Protein AF-V7D420-F1 (afdb_monomer_lite)

Radius of gyration: 11.66 Å; chains: 1; bounding box: 31×23×30 Å

Foldseek 3Di:
DFDWDDPVLLVVQVVQFDDDPAPQWTWGCDPVQKIFTAGPVCSRGPLSVCVVVVNRVSGPDIGNDSVVSNVVSVVPRVD

Secondary structure (DSSP, 8-state):
-PPPPPHHHHHHHHHHEE--S-TTEEEEE-TTS-EEEEEGGGGGSHHHHHHHTT-GGGSSEEES-HHHHHHHHHHHHT-

Structure (mmCIF, N/CA/C/O backbone):
data_AF-V7D420-F1
#
_entry.id   AF-V7D420-F1
#
loop_
_atom_site.group_PDB
_atom_site.id
_atom_site.type_symbol
_atom_site.label_atom_id
_atom_site.label_alt_id
_atom_site.label_comp_id
_atom_site.label_asym_id
_atom_site.label_entity_id
_atom_site.label_seq_id
_atom_site.pdbx_PDB_ins_code
_atom_site.Cartn_x
_atom_site.Cartn_y
_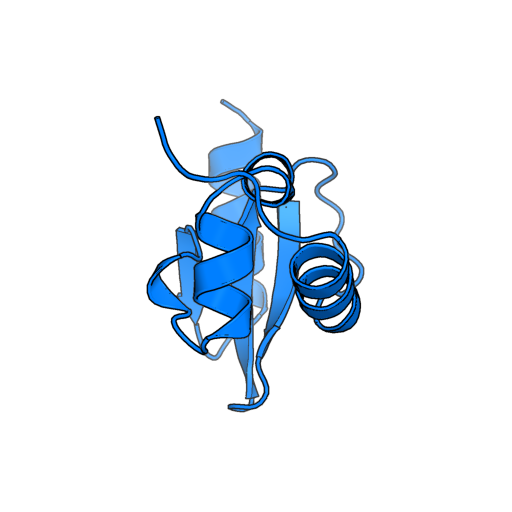atom_site.Cartn_z
_atom_site.occupancy
_atom_site.B_iso_or_equiv
_atom_site.auth_seq_id
_atom_site.auth_comp_id
_atom_site.auth_asym_id
_atom_site.auth_atom_id
_atom_site.pdbx_PDB_model_num
ATOM 1 N N . MET A 1 1 ? 21.594 0.197 -5.653 1.00 42.31 1 MET A N 1
ATOM 2 C CA . MET A 1 1 ? 20.715 1.150 -6.361 1.00 42.31 1 MET A CA 1
ATOM 3 C C . MET A 1 1 ? 19.618 0.330 -7.010 1.00 42.31 1 MET A C 1
ATOM 5 O O . MET A 1 1 ? 19.943 -0.478 -7.869 1.00 42.31 1 MET A O 1
ATOM 9 N N . GLY A 1 2 ? 18.381 0.426 -6.516 1.00 50.78 2 GLY A N 1
ATOM 10 C CA . GLY A 1 2 ? 17.236 -0.258 -7.125 1.00 50.78 2 GLY A CA 1
ATOM 11 C C . GLY A 1 2 ? 16.937 0.363 -8.486 1.00 50.78 2 GLY A C 1
ATOM 12 O O . GLY A 1 2 ? 17.066 1.577 -8.633 1.00 50.78 2 GLY A O 1
ATOM 13 N N . MET A 1 3 ? 16.628 -0.461 -9.486 1.00 58.19 3 MET A N 1
ATOM 14 C CA . MET A 1 3 ? 16.250 0.043 -10.804 1.00 58.19 3 MET A CA 1
ATOM 15 C C . MET A 1 3 ? 14.985 0.904 -10.673 1.00 58.19 3 MET A C 1
ATOM 17 O O . MET A 1 3 ? 14.084 0.515 -9.924 1.00 58.19 3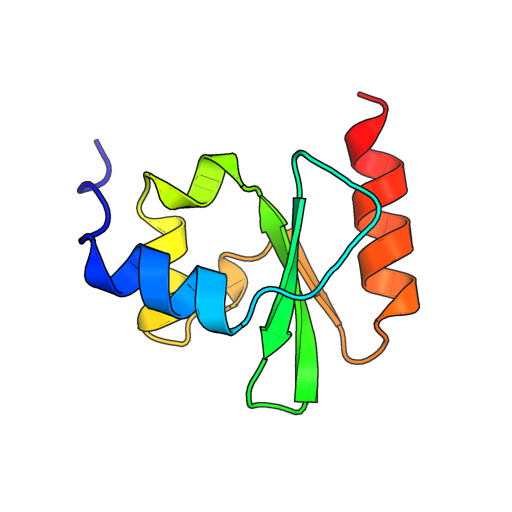 MET A O 1
ATOM 21 N N . PRO A 1 4 ? 14.919 2.064 -11.349 1.00 61.44 4 PRO A N 1
ATOM 22 C CA . PRO A 1 4 ? 13.709 2.871 -11.364 1.00 61.44 4 PRO A CA 1
ATOM 23 C C . PRO A 1 4 ? 12.569 2.042 -11.957 1.00 61.44 4 PRO A C 1
ATOM 25 O O . PRO A 1 4 ? 12.751 1.344 -12.956 1.00 61.44 4 PRO A O 1
ATOM 28 N N . SER A 1 5 ? 11.406 2.098 -11.321 1.00 63.38 5 SER A N 1
ATOM 29 C CA . SER A 1 5 ? 10.185 1.472 -11.817 1.00 63.38 5 SER A CA 1
ATOM 30 C C . SER A 1 5 ? 9.806 2.082 -13.161 1.00 63.38 5 SER A C 1
ATOM 32 O O . SER A 1 5 ? 9.846 3.299 -13.354 1.00 63.38 5 SER A O 1
ATOM 34 N N . GLU A 1 6 ? 9.421 1.237 -14.113 1.00 77.44 6 GLU A N 1
ATOM 35 C CA . GLU A 1 6 ? 8.978 1.719 -15.411 1.00 77.44 6 GLU A CA 1
ATOM 36 C C . GLU A 1 6 ? 7.634 2.463 -15.283 1.00 77.44 6 GLU A C 1
ATOM 38 O O . GLU A 1 6 ? 6.809 2.132 -14.423 1.00 77.44 6 GLU A O 1
ATOM 43 N N . PRO A 1 7 ? 7.346 3.448 -16.157 1.00 77.25 7 PRO A N 1
ATOM 44 C CA . PRO A 1 7 ? 6.136 4.272 -16.059 1.00 77.25 7 PRO A CA 1
ATOM 45 C C . PRO A 1 7 ? 4.826 3.469 -16.068 1.00 77.25 7 PRO A C 1
ATOM 47 O O . PRO A 1 7 ? 3.795 3.929 -15.574 1.00 77.25 7 PRO A O 1
ATOM 50 N N . HIS A 1 8 ? 4.845 2.269 -16.652 1.00 81.88 8 HIS A N 1
ATOM 51 C CA . HIS A 1 8 ? 3.695 1.375 -16.690 1.00 81.88 8 HIS A CA 1
ATOM 52 C C . HIS A 1 8 ? 3.467 0.631 -15.361 1.00 81.88 8 HIS A C 1
ATOM 54 O O . HIS A 1 8 ? 2.308 0.392 -15.024 1.00 81.88 8 HIS A O 1
ATOM 60 N N . HIS A 1 9 ? 4.511 0.364 -14.562 1.00 86.50 9 HIS A N 1
ATOM 61 C CA . HIS A 1 9 ? 4.367 -0.196 -13.209 1.00 86.50 9 HIS A CA 1
ATOM 62 C C . HIS A 1 9 ? 3.640 0.791 -12.298 1.00 86.50 9 HIS A C 1
ATOM 64 O O . HIS A 1 9 ? 2.660 0.440 -11.645 1.00 86.50 9 HIS A O 1
ATOM 70 N N . VAL A 1 10 ? 4.045 2.063 -12.340 1.00 86.25 10 VAL A N 1
ATOM 71 C CA . VAL A 1 10 ? 3.403 3.138 -11.568 1.00 86.25 10 VAL A CA 1
ATOM 72 C C . VAL A 1 10 ? 1.921 3.249 -11.921 1.00 86.25 10 VAL A C 1
ATOM 74 O O . VAL A 1 10 ? 1.072 3.291 -11.034 1.00 86.25 10 VAL A O 1
ATOM 77 N N . ARG A 1 11 ? 1.579 3.237 -13.216 1.00 87.94 11 ARG A N 1
ATOM 78 C CA . ARG A 1 11 ? 0.175 3.277 -13.658 1.00 87.94 11 ARG A CA 1
ATOM 79 C C . ARG A 1 11 ? -0.635 2.082 -13.171 1.00 87.94 11 ARG A C 1
ATOM 81 O O . ARG A 1 11 ? -1.798 2.262 -12.826 1.00 87.94 11 ARG A O 1
ATOM 88 N N . TYR A 1 12 ? -0.041 0.892 -13.143 1.00 89.00 12 TYR A N 1
ATOM 89 C CA . TYR A 1 12 ? -0.709 -0.292 -12.617 1.00 89.00 12 TYR A CA 1
ATOM 90 C C . TYR A 1 12 ? -1.014 -0.141 -11.123 1.00 89.00 12 TYR A C 1
ATOM 92 O O . TYR A 1 12 ? -2.172 -0.267 -10.733 1.00 89.00 12 TYR A O 1
ATOM 100 N N . VAL A 1 13 ? -0.029 0.244 -10.307 1.00 88.75 13 VAL A N 1
ATOM 101 C CA . VAL A 1 13 ? -0.239 0.493 -8.869 1.00 88.75 13 VAL A CA 1
ATOM 102 C C . VAL A 1 13 ? -1.311 1.564 -8.643 1.00 88.75 13 VAL A C 1
ATOM 104 O O . VAL A 1 13 ? -2.234 1.363 -7.857 1.00 88.75 13 VAL A O 1
ATOM 107 N N . LEU A 1 14 ? -1.261 2.671 -9.390 1.00 90.00 14 LEU A N 1
ATOM 108 C CA . LEU A 1 14 ? -2.276 3.728 -9.327 1.00 90.00 14 LEU A CA 1
ATOM 109 C C . LEU A 1 14 ? -3.671 3.256 -9.767 1.00 90.00 14 LEU A C 1
ATOM 111 O O . LEU A 1 14 ? -4.665 3.793 -9.289 1.00 90.00 14 LEU A O 1
ATOM 115 N N . SER A 1 15 ? -3.770 2.259 -10.650 1.00 92.31 15 SER A N 1
ATOM 116 C CA . SER A 1 15 ? -5.061 1.679 -11.049 1.00 92.31 15 SER A CA 1
ATOM 117 C C . SER A 1 15 ? -5.709 0.848 -9.937 1.00 92.31 15 SER A C 1
ATOM 119 O O . SER A 1 15 ? -6.936 0.827 -9.829 1.00 92.31 15 SER A O 1
ATOM 121 N N . LEU A 1 16 ? -4.890 0.219 -9.086 1.00 90.75 16 LEU A N 1
ATOM 122 C CA . LEU A 1 16 ? -5.332 -0.483 -7.879 1.00 90.75 16 LEU A CA 1
ATOM 123 C C . LEU A 1 16 ? -5.627 0.491 -6.730 1.00 90.75 16 LEU A C 1
ATOM 125 O O . LEU A 1 16 ? -6.362 0.154 -5.804 1.00 90.75 16 LEU A O 1
ATOM 129 N N . ALA A 1 17 ? -5.057 1.698 -6.775 1.00 92.12 17 ALA A N 1
ATOM 130 C CA . ALA A 1 17 ? -5.219 2.687 -5.726 1.00 92.12 17 ALA A CA 1
ATOM 131 C C . ALA A 1 17 ? -6.671 3.181 -5.618 1.00 92.12 17 ALA A C 1
ATOM 133 O O . ALA A 1 17 ? -7.330 3.569 -6.587 1.00 92.12 17 ALA A O 1
ATOM 134 N N . ARG A 1 18 ? -7.165 3.203 -4.384 1.00 93.50 18 ARG A N 1
ATOM 135 C CA . ARG A 1 18 ? -8.472 3.707 -3.980 1.00 93.50 18 ARG A CA 1
ATOM 136 C C . ARG A 1 18 ? -8.315 4.943 -3.119 1.00 93.50 18 ARG A C 1
ATOM 138 O O . ARG A 1 18 ? -7.290 5.167 -2.481 1.00 93.50 18 ARG A O 1
ATOM 145 N N . GLN A 1 19 ? -9.374 5.748 -3.106 1.00 87.56 19 GLN A N 1
ATOM 146 C CA . GLN A 1 19 ? -9.419 6.953 -2.290 1.00 87.56 19 GLN A CA 1
ATOM 147 C C . GLN A 1 19 ? -9.224 6.592 -0.814 1.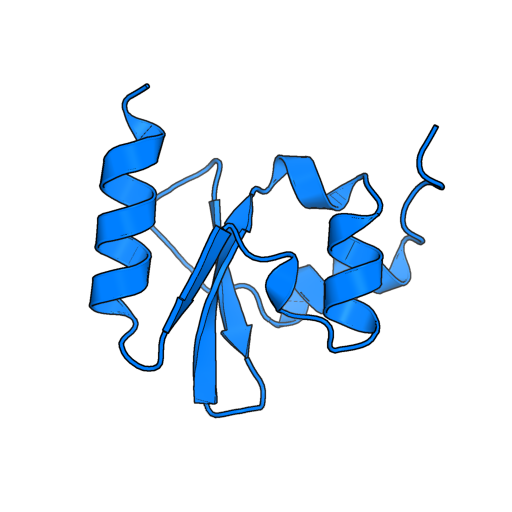00 87.56 19 GLN A C 1
ATOM 149 O O . GLN A 1 19 ? -9.925 5.735 -0.263 1.00 87.56 19 GLN A O 1
ATOM 154 N N . CYS A 1 20 ? -8.279 7.276 -0.180 1.00 87.69 20 CYS A N 1
ATOM 155 C CA . CYS A 1 20 ? -8.013 7.184 1.244 1.00 87.69 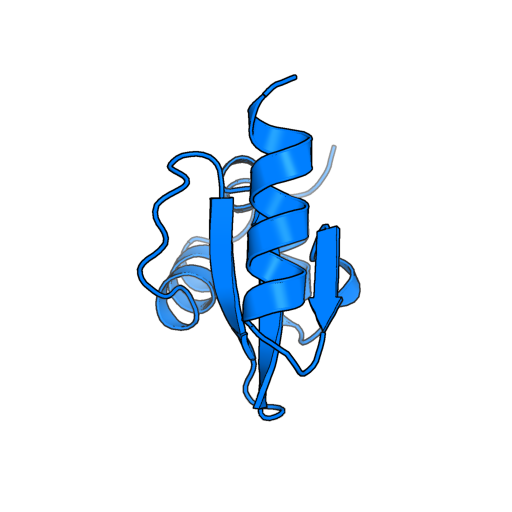20 CYS A CA 1
ATOM 156 C C . CYS A 1 20 ? -7.710 8.590 1.798 1.00 87.69 20 CYS A C 1
ATOM 158 O O . CYS A 1 20 ? -7.368 9.487 1.025 1.00 87.69 20 CYS A O 1
ATOM 160 N N . PRO A 1 21 ? -7.879 8.817 3.110 1.00 86.38 21 PRO A N 1
ATOM 161 C CA . PRO A 1 21 ? -7.679 10.129 3.734 1.00 86.38 21 PRO A CA 1
ATOM 162 C C . PRO A 1 21 ? -6.197 10.491 3.957 1.00 86.38 21 PRO A C 1
ATOM 164 O O . PRO A 1 21 ? -5.896 11.535 4.530 1.00 86.38 21 PRO A O 1
ATOM 167 N N . PHE A 1 22 ? -5.278 9.627 3.531 1.00 88.62 22 PHE A N 1
ATOM 168 C CA . PHE A 1 22 ? -3.866 9.646 3.881 1.00 88.62 22 PHE A CA 1
ATOM 169 C C . PHE A 1 22 ? -3.036 10.015 2.642 1.00 88.62 22 PHE A C 1
ATOM 171 O O . PHE A 1 22 ? -2.952 9.200 1.729 1.00 88.62 22 PHE A O 1
ATOM 178 N N . PRO A 1 23 ? -2.461 11.229 2.549 1.00 85.25 23 PRO A N 1
ATOM 179 C CA . PRO A 1 23 ? -1.797 11.693 1.335 1.00 85.25 23 PRO A CA 1
ATOM 180 C C . PRO A 1 23 ? -0.516 10.914 1.020 1.00 85.25 23 PRO A C 1
ATOM 182 O O . PRO A 1 23 ? -0.273 10.646 -0.145 1.00 85.25 23 PRO A O 1
ATOM 185 N N . ASP A 1 24 ? 0.257 10.495 2.027 1.00 89.38 24 ASP A N 1
ATOM 186 C CA . ASP A 1 24 ? 1.509 9.742 1.831 1.00 89.38 24 ASP A CA 1
ATOM 187 C C . ASP A 1 24 ? 1.291 8.249 1.523 1.00 89.38 24 ASP A C 1
ATOM 189 O O . ASP A 1 24 ? 2.235 7.499 1.245 1.00 89.38 24 ASP A O 1
ATOM 193 N N . TRP A 1 25 ? 0.034 7.806 1.562 1.00 92.44 25 TRP A N 1
ATOM 194 C CA . TRP A 1 25 ? -0.352 6.414 1.425 1.00 92.44 25 TRP A CA 1
ATOM 195 C C . TRP A 1 25 ? -1.268 6.198 0.226 1.00 92.44 25 TRP A C 1
ATOM 197 O O . TRP A 1 25 ? -2.113 7.013 -0.132 1.00 92.44 25 TRP A O 1
ATOM 207 N N . LEU A 1 26 ? -1.127 5.026 -0.376 1.00 92.31 26 LEU 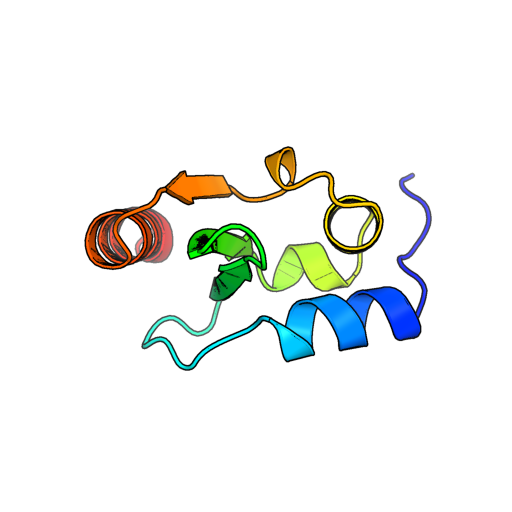A N 1
ATOM 208 C CA . LEU A 1 26 ? -2.009 4.516 -1.407 1.00 92.31 26 LEU A CA 1
ATOM 209 C C . LEU A 1 26 ? -2.667 3.250 -0.878 1.00 92.31 26 LEU A C 1
ATOM 211 O O . LEU A 1 26 ? -2.004 2.261 -0.561 1.00 92.31 26 LEU A O 1
ATOM 215 N N . LEU A 1 27 ? -3.991 3.297 -0.768 1.00 94.38 27 LEU A N 1
ATOM 216 C CA . LEU A 1 27 ? -4.793 2.132 -0.429 1.00 94.38 27 LEU A CA 1
ATOM 217 C C . LEU A 1 27 ? -5.014 1.319 -1.698 1.00 94.38 27 LEU A C 1
ATOM 219 O O . LEU A 1 27 ? -5.793 1.731 -2.549 1.00 94.38 27 LEU A O 1
ATOM 223 N N . LEU A 1 28 ? -4.339 0.185 -1.835 1.00 93.81 28 LEU A N 1
ATOM 224 C CA . LEU A 1 28 ? -4.468 -0.680 -3.001 1.00 93.81 28 LEU A CA 1
ATOM 225 C C . LEU A 1 28 ? -5.578 -1.706 -2.774 1.00 93.81 28 LEU A C 1
ATOM 227 O O . LEU A 1 28 ? -5.597 -2.380 -1.747 1.00 93.81 28 LEU A O 1
ATOM 231 N N . GLU A 1 29 ? -6.483 -1.840 -3.734 1.00 94.44 29 GLU A N 1
ATOM 232 C CA . GLU A 1 29 ? -7.418 -2.962 -3.815 1.00 94.44 29 GLU A CA 1
ATOM 233 C C . GLU A 1 29 ? -6.779 -4.052 -4.678 1.00 94.44 29 GLU A C 1
ATOM 235 O O . GLU A 1 29 ? -6.589 -3.873 -5.881 1.00 94.44 29 GLU A O 1
ATOM 240 N N . LEU A 1 30 ? -6.389 -5.162 -4.056 1.00 91.50 30 LEU A N 1
ATOM 241 C CA . LEU A 1 30 ? -5.701 -6.253 -4.733 1.00 91.50 30 LEU A CA 1
ATOM 242 C C . LEU A 1 30 ? -6.699 -7.128 -5.506 1.00 91.50 30 LEU A C 1
ATOM 244 O O . LEU A 1 30 ? -7.831 -7.323 -5.059 1.00 91.50 30 LEU A O 1
ATOM 248 N N . PRO A 1 31 ? -6.285 -7.741 -6.632 1.00 87.81 31 PRO A N 1
ATOM 249 C CA . PRO A 1 31 ? -7.152 -8.633 -7.404 1.00 87.81 31 PRO A CA 1
ATOM 250 C C . PRO A 1 31 ? -7.571 -9.896 -6.631 1.00 87.81 31 PRO A C 1
ATOM 252 O O . PRO A 1 31 ? -8.550 -10.536 -7.006 1.00 87.81 31 PRO A O 1
ATOM 255 N N . SER A 1 32 ? -6.868 -10.248 -5.547 1.00 86.50 32 SER A N 1
ATOM 256 C CA . SER A 1 32 ? -7.259 -11.315 -4.616 1.00 86.50 32 SER A CA 1
ATOM 257 C C . SER A 1 32 ? -8.466 -10.957 -3.734 1.00 86.50 32 SER A C 1
ATOM 259 O O . SER A 1 32 ? -8.996 -11.834 -3.055 1.00 86.50 32 SER A O 1
ATOM 261 N N . GLY A 1 33 ? -8.925 -9.698 -3.749 1.00 88.50 33 GLY A N 1
ATOM 262 C CA . GLY A 1 33 ? -9.981 -9.184 -2.869 1.00 88.50 33 GLY A CA 1
ATOM 263 C C . GLY A 1 33 ? -9.465 -8.650 -1.528 1.00 88.50 33 GLY A C 1
ATOM 264 O O . GLY A 1 33 ? -10.257 -8.289 -0.660 1.00 88.50 33 GLY A O 1
ATOM 265 N N . GLU A 1 34 ? -8.145 -8.603 -1.353 1.00 94.06 34 GLU A N 1
ATOM 266 C CA . GLU A 1 34 ? -7.474 -8.045 -0.180 1.00 94.06 34 GLU A CA 1
ATOM 267 C C . GLU A 1 34 ? -7.109 -6.571 -0.386 1.00 94.06 34 GLU A C 1
ATOM 269 O O . GLU A 1 34 ? -7.167 -6.031 -1.491 1.00 94.06 34 GLU A O 1
ATOM 274 N N . TRP A 1 35 ? -6.693 -5.915 0.692 1.00 94.62 35 TRP A N 1
ATOM 275 C CA . TRP A 1 35 ? -6.283 -4.517 0.704 1.00 94.62 35 TRP A CA 1
ATOM 276 C C . TRP A 1 35 ? -4.804 -4.401 1.059 1.00 94.62 35 TRP A C 1
ATOM 278 O O . TRP A 1 35 ? -4.335 -5.037 2.001 1.00 94.62 35 TRP A O 1
ATOM 288 N N . GLY A 1 36 ? -4.076 -3.568 0.320 1.00 94.19 36 GLY A N 1
ATOM 289 C CA . GLY A 1 36 ? -2.659 -3.289 0.535 1.00 94.19 36 GLY A CA 1
ATOM 290 C C . GLY A 1 36 ? -2.422 -1.849 0.982 1.00 94.19 36 GLY A C 1
ATOM 291 O O . GLY A 1 36 ? -2.944 -0.913 0.375 1.00 94.19 36 GLY A O 1
ATOM 292 N N . ALA A 1 37 ? -1.610 -1.654 2.020 1.00 94.44 37 ALA A N 1
ATOM 293 C CA . ALA A 1 37 ? -1.067 -0.348 2.374 1.00 94.44 37 ALA A CA 1
ATOM 294 C C . ALA A 1 37 ? 0.254 -0.113 1.651 1.00 94.44 37 ALA A C 1
ATOM 296 O O . ALA A 1 37 ? 1.278 -0.692 2.016 1.00 94.44 37 ALA A O 1
ATOM 297 N N . PHE A 1 38 ? 0.242 0.761 0.651 1.00 92.31 38 PHE A N 1
ATOM 298 C CA . PHE A 1 38 ? 1.422 1.083 -0.137 1.00 92.31 38 PHE A CA 1
ATOM 299 C C . PHE A 1 38 ? 1.884 2.515 0.132 1.00 92.31 38 PHE A C 1
ATOM 301 O O . PHE A 1 38 ? 1.073 3.435 0.179 1.00 92.31 38 PHE A O 1
ATOM 308 N N . TRP A 1 39 ? 3.188 2.714 0.312 1.00 90.44 39 TRP A N 1
ATOM 309 C CA . TRP A 1 39 ? 3.764 4.053 0.458 1.00 90.44 39 TRP A CA 1
ATOM 310 C C . TRP A 1 39 ? 3.830 4.742 -0.894 1.00 90.44 39 TRP A C 1
ATOM 312 O O . TRP A 1 39 ? 4.423 4.196 -1.823 1.00 90.44 39 TRP A O 1
ATOM 322 N N . GLN A 1 40 ? 3.319 5.968 -1.002 1.00 88.56 40 GLN A N 1
ATOM 323 C CA . GLN A 1 40 ? 3.381 6.713 -2.259 1.00 88.56 40 GLN A CA 1
ATOM 324 C C . GLN A 1 40 ? 4.831 6.909 -2.731 1.00 88.56 40 GLN A C 1
ATOM 326 O O . GLN A 1 40 ? 5.115 6.751 -3.916 1.00 88.56 40 GLN A O 1
ATOM 331 N N . ALA A 1 41 ? 5.769 7.142 -1.807 1.00 86.19 41 ALA A N 1
ATOM 332 C CA . ALA A 1 41 ? 7.200 7.243 -2.111 1.00 86.19 41 ALA A CA 1
ATOM 333 C C . ALA A 1 41 ? 7.807 5.947 -2.693 1.00 86.19 41 ALA A C 1
ATOM 335 O O . ALA A 1 41 ? 8.858 5.985 -3.329 1.00 86.19 41 ALA A O 1
ATOM 336 N N . GLY A 1 42 ? 7.153 4.797 -2.502 1.00 83.81 42 GLY A N 1
ATOM 337 C CA . GLY A 1 42 ? 7.545 3.523 -3.105 1.00 83.81 42 GLY A CA 1
ATOM 338 C C . GLY A 1 42 ? 7.246 3.433 -4.605 1.00 83.81 42 GLY A C 1
ATOM 339 O O . GLY A 1 42 ? 7.773 2.533 -5.262 1.00 83.81 42 GLY A O 1
ATOM 340 N N . LEU A 1 43 ? 6.440 4.351 -5.162 1.00 83.25 43 LEU A N 1
ATOM 341 C CA . LEU A 1 43 ? 6.090 4.358 -6.587 1.00 83.25 43 LEU A CA 1
ATOM 342 C C . LEU A 1 43 ? 7.314 4.529 -7.492 1.00 83.25 43 LEU A C 1
ATOM 344 O O . LEU A 1 43 ? 7.413 3.855 -8.515 1.00 83.25 43 LEU A O 1
ATOM 348 N N . ASP A 1 44 ? 8.260 5.379 -7.098 1.00 78.94 44 ASP A N 1
ATOM 349 C CA . ASP A 1 44 ? 9.472 5.684 -7.870 1.00 78.94 44 ASP A CA 1
ATOM 350 C C . ASP A 1 44 ? 10.590 4.631 -7.712 1.00 78.94 44 ASP A C 1
ATOM 352 O O . ASP A 1 44 ? 11.701 4.815 -8.213 1.00 78.94 44 ASP A O 1
ATOM 356 N N . GLY A 1 45 ? 10.325 3.518 -7.013 1.00 78.69 45 GLY A N 1
ATOM 357 C CA . GLY A 1 45 ? 11.313 2.472 -6.758 1.00 78.69 45 GLY A CA 1
ATOM 358 C C . GLY A 1 45 ? 10.856 1.046 -7.067 1.00 78.69 45 GLY A C 1
ATOM 359 O O . GLY A 1 45 ? 9.758 0.772 -7.545 1.00 78.69 45 GLY A O 1
ATOM 360 N N . THR A 1 46 ? 11.710 0.092 -6.697 1.00 81.69 46 THR A N 1
ATOM 361 C CA . THR A 1 46 ? 11.517 -1.355 -6.914 1.00 81.69 46 THR A CA 1
ATOM 362 C C . THR A 1 46 ? 10.209 -1.916 -6.350 1.00 81.69 46 THR A C 1
ATOM 364 O O . THR A 1 46 ? 9.757 -2.967 -6.794 1.00 81.69 46 THR A O 1
ATOM 367 N N . TRP A 1 47 ? 9.577 -1.214 -5.409 1.00 86.38 47 TRP A N 1
ATOM 368 C CA . TRP A 1 47 ? 8.302 -1.591 -4.804 1.00 86.38 47 TRP A CA 1
ATOM 369 C C . TRP A 1 47 ? 7.142 -1.559 -5.806 1.00 86.38 47 TRP A C 1
ATOM 371 O O . TRP A 1 47 ? 6.297 -2.448 -5.779 1.00 86.38 47 TRP A O 1
ATOM 381 N N . ALA A 1 48 ? 7.110 -0.590 -6.730 1.00 85.94 48 ALA A N 1
ATOM 382 C CA . ALA A 1 48 ? 6.072 -0.551 -7.762 1.00 85.94 48 ALA A CA 1
ATOM 383 C C . ALA A 1 48 ? 6.213 -1.698 -8.770 1.00 85.94 48 ALA A C 1
ATOM 385 O O . ALA A 1 48 ? 5.208 -2.263 -9.201 1.00 85.94 48 ALA A O 1
ATOM 386 N N . THR A 1 49 ? 7.452 -2.061 -9.115 1.00 86.94 49 THR A N 1
ATOM 387 C CA . THR A 1 49 ? 7.733 -3.229 -9.959 1.00 86.94 49 THR A CA 1
ATOM 388 C C . THR A 1 49 ? 7.274 -4.514 -9.273 1.00 86.94 49 THR A C 1
ATOM 390 O O . THR A 1 49 ? 6.557 -5.289 -9.891 1.00 86.94 49 THR A O 1
ATOM 393 N N . ALA A 1 50 ? 7.582 -4.699 -7.986 1.00 87.62 50 ALA A N 1
ATOM 394 C CA . ALA A 1 50 ? 7.144 -5.871 -7.225 1.00 87.62 50 ALA A CA 1
ATOM 395 C C . ALA A 1 50 ? 5.610 -6.020 -7.217 1.00 87.62 50 ALA A C 1
ATOM 397 O O . ALA A 1 50 ? 5.091 -7.082 -7.549 1.00 87.62 50 ALA A O 1
ATOM 398 N N . VAL A 1 51 ? 4.866 -4.936 -6.960 1.00 87.75 51 VAL A N 1
ATOM 399 C CA . VAL A 1 51 ? 3.391 -4.963 -7.016 1.00 87.75 51 VAL A CA 1
ATOM 400 C C . VAL A 1 51 ? 2.878 -5.308 -8.419 1.00 87.75 51 VAL A C 1
ATOM 402 O O . VAL A 1 51 ? 1.878 -6.015 -8.548 1.00 87.75 51 VAL A O 1
ATOM 405 N N . TRP A 1 52 ? 3.547 -4.834 -9.473 1.00 86.75 52 TRP A N 1
ATOM 406 C CA . TRP A 1 52 ? 3.204 -5.181 -10.854 1.00 86.75 52 TRP A CA 1
ATOM 407 C C 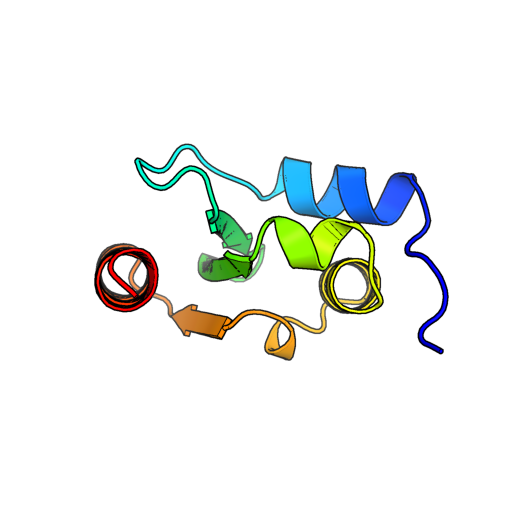. TRP A 1 52 ? 3.470 -6.658 -11.178 1.00 86.75 52 TRP A C 1
ATOM 409 O O . TRP A 1 52 ? 2.644 -7.292 -11.831 1.00 86.75 52 TRP A O 1
ATOM 419 N N . GLU A 1 53 ? 4.559 -7.227 -10.660 1.00 86.75 53 GLU A N 1
ATOM 420 C CA . GLU A 1 53 ? 4.871 -8.661 -10.764 1.00 86.75 53 GLU A CA 1
ATOM 421 C C . GLU A 1 53 ? 3.937 -9.547 -9.914 1.00 86.75 53 GLU A C 1
ATOM 423 O O . GLU A 1 53 ? 3.984 -10.773 -10.011 1.00 86.75 53 GLU A O 1
ATOM 428 N N . GLY A 1 54 ? 3.055 -8.942 -9.110 1.00 86.31 54 GLY A N 1
ATOM 429 C CA . GLY A 1 54 ? 2.139 -9.637 -8.204 1.00 86.31 54 GLY A CA 1
ATOM 430 C C . GLY A 1 54 ? 2.747 -9.953 -6.836 1.00 86.31 54 GLY A C 1
ATOM 431 O O . GLY A 1 54 ? 2.130 -10.656 -6.037 1.00 86.31 54 GLY A O 1
ATOM 432 N N . ASP A 1 55 ? 3.934 -9.423 -6.544 1.00 87.62 55 ASP A N 1
ATOM 433 C CA . ASP A 1 55 ? 4.550 -9.488 -5.227 1.00 87.62 55 ASP A CA 1
ATOM 434 C C . ASP A 1 55 ? 4.043 -8.347 -4.333 1.00 87.62 55 ASP A C 1
ATOM 436 O O . ASP A 1 55 ? 4.604 -7.251 -4.236 1.00 87.62 55 ASP A O 1
ATOM 440 N N . PHE A 1 56 ? 2.936 -8.626 -3.645 1.00 86.31 56 PHE A N 1
ATOM 441 C CA . PHE A 1 56 ? 2.316 -7.694 -2.706 1.00 86.31 56 PHE A CA 1
ATOM 442 C C . PHE A 1 56 ? 3.023 -7.634 -1.345 1.00 86.31 56 PHE A C 1
ATOM 444 O O . PHE A 1 56 ? 2.616 -6.834 -0.502 1.00 86.31 56 PHE A O 1
ATOM 451 N N . THR A 1 57 ? 4.108 -8.394 -1.127 1.00 84.25 57 THR A N 1
ATOM 452 C CA . THR A 1 57 ? 4.965 -8.216 0.065 1.00 84.25 57 THR A CA 1
ATOM 453 C C . THR A 1 57 ? 5.654 -6.852 0.078 1.00 84.25 57 THR A C 1
ATOM 455 O O . THR A 1 57 ? 6.087 -6.378 1.126 1.00 84.25 57 THR A O 1
ATOM 458 N N . ALA A 1 58 ? 5.683 -6.184 -1.079 1.00 85.69 58 ALA A N 1
ATOM 459 C CA . ALA A 1 58 ? 6.090 -4.799 -1.216 1.00 85.69 58 ALA A CA 1
ATOM 460 C C . ALA A 1 58 ? 5.159 -3.797 -0.498 1.00 85.69 58 ALA A C 1
ATOM 462 O O . ALA A 1 58 ? 5.544 -2.651 -0.256 1.00 85.69 58 ALA A O 1
ATOM 463 N N . CYS A 1 59 ? 3.932 -4.193 -0.155 1.00 89.00 59 CYS A N 1
ATOM 464 C CA . CYS A 1 59 ? 3.055 -3.370 0.671 1.00 89.00 59 CYS A CA 1
ATOM 465 C C . CYS A 1 59 ? 3.511 -3.424 2.135 1.00 89.00 59 CYS A C 1
ATOM 467 O O . CYS A 1 59 ? 3.902 -4.469 2.645 1.00 89.00 59 CYS A O 1
ATOM 469 N N . SER A 1 60 ? 3.385 -2.307 2.854 1.00 90.88 60 SER A N 1
ATOM 470 C CA . SER A 1 60 ? 3.672 -2.254 4.294 1.00 90.88 60 SER A CA 1
ATOM 471 C C . SER A 1 60 ? 2.773 -3.203 5.094 1.00 90.88 60 SER A C 1
ATOM 473 O O . SER A 1 60 ? 3.181 -3.725 6.130 1.00 90.88 60 SER A O 1
ATOM 475 N N . LEU A 1 61 ? 1.550 -3.417 4.608 1.00 93.19 61 LEU A N 1
ATOM 476 C CA . LEU A 1 61 ? 0.591 -4.362 5.157 1.00 93.19 61 LEU A CA 1
ATOM 477 C C . LEU A 1 61 ? -0.335 -4.844 4.040 1.00 93.19 61 LEU A C 1
ATOM 479 O O . LEU A 1 61 ? -0.772 -4.033 3.226 1.00 93.19 61 LEU A O 1
ATOM 483 N N . VAL A 1 62 ? -0.670 -6.132 4.037 1.00 93.31 62 VAL A N 1
ATOM 484 C CA . VAL A 1 62 ? -1.750 -6.699 3.220 1.00 93.31 62 VAL A CA 1
ATOM 485 C C . VAL A 1 62 ? -2.738 -7.380 4.152 1.00 93.31 62 VAL A C 1
ATOM 487 O O . VAL A 1 62 ? -2.335 -8.138 5.035 1.00 93.31 62 VAL A O 1
ATOM 490 N N . HIS A 1 63 ? -4.022 -7.073 4.001 1.00 94.75 63 HIS A N 1
ATOM 491 C CA . HIS A 1 63 ? -5.063 -7.650 4.839 1.00 94.75 63 HIS A CA 1
ATOM 492 C C . HIS A 1 63 ? -6.409 -7.697 4.111 1.00 94.75 63 HIS A C 1
ATOM 494 O O . HIS A 1 63 ? -6.749 -6.788 3.358 1.00 94.75 63 HIS A O 1
ATOM 500 N N . ALA A 1 64 ? -7.215 -8.728 4.373 1.00 93.69 64 ALA A N 1
ATOM 501 C CA . ALA A 1 64 ? -8.552 -8.860 3.784 1.00 93.69 64 ALA A CA 1
ATOM 502 C C . ALA A 1 64 ? -9.518 -7.743 4.228 1.00 93.69 64 ALA A C 1
ATOM 504 O O . ALA A 1 64 ? -10.405 -7.336 3.484 1.00 93.69 64 ALA A O 1
ATOM 505 N N . ASP A 1 65 ? -9.336 -7.229 5.444 1.00 93.31 65 ASP A N 1
ATOM 506 C CA . ASP A 1 65 ? -10.132 -6.127 5.988 1.00 93.31 65 ASP A CA 1
ATOM 507 C C . ASP A 1 65 ? -9.487 -4.763 5.702 1.00 93.31 65 ASP A C 1
ATOM 509 O O . ASP A 1 65 ? -8.423 -4.437 6.239 1.00 93.31 65 ASP A O 1
ATOM 513 N N . ARG A 1 66 ? -10.186 -3.942 4.912 1.00 93.31 66 ARG A N 1
ATOM 514 C CA . ARG A 1 66 ? -9.821 -2.557 4.588 1.00 93.31 66 ARG A CA 1
ATOM 515 C C . ARG A 1 66 ? -9.571 -1.701 5.829 1.00 93.31 66 ARG A C 1
ATOM 517 O O . ARG A 1 66 ? -8.686 -0.847 5.809 1.00 93.31 66 ARG A O 1
ATOM 524 N N . GLN A 1 67 ? -10.362 -1.872 6.886 1.00 92.31 67 GLN A N 1
ATOM 525 C CA . GLN A 1 67 ? -10.281 -1.015 8.066 1.00 92.31 67 GLN A CA 1
ATOM 526 C C . GLN A 1 67 ? -8.976 -1.244 8.831 1.00 92.31 67 GLN A C 1
ATOM 528 O O . GLN A 1 67 ? -8.360 -0.283 9.281 1.00 92.31 67 GLN A O 1
ATOM 533 N N . VAL A 1 68 ? -8.498 -2.491 8.883 1.00 93.94 68 VAL A N 1
ATOM 534 C CA . VAL A 1 68 ? -7.193 -2.839 9.467 1.00 93.94 68 VAL A CA 1
ATOM 535 C C . VAL A 1 68 ? -6.056 -2.143 8.715 1.00 93.94 68 VAL A C 1
ATOM 537 O O . VAL A 1 68 ? -5.152 -1.583 9.333 1.00 93.94 68 VAL A O 1
ATOM 540 N N . VAL A 1 69 ? -6.135 -2.116 7.382 1.00 94.00 69 VAL A N 1
ATOM 541 C CA . VAL A 1 69 ? -5.150 -1.437 6.528 1.00 94.00 69 VAL A CA 1
ATOM 542 C C . VAL A 1 69 ? -5.157 0.074 6.762 1.00 94.00 69 VAL A C 1
ATOM 544 O O . VAL A 1 69 ? -4.096 0.672 6.926 1.00 94.00 69 VAL A O 1
ATOM 547 N N . LEU A 1 70 ? -6.338 0.688 6.860 1.00 91.94 70 LEU A N 1
ATOM 548 C CA . LEU A 1 70 ? -6.471 2.115 7.169 1.00 91.94 70 LEU A CA 1
ATOM 549 C C . LEU A 1 70 ? -5.939 2.466 8.566 1.00 91.94 70 LEU A C 1
ATOM 551 O O . LEU A 1 70 ? -5.230 3.458 8.704 1.00 91.94 70 LEU A O 1
ATOM 555 N N . SER A 1 71 ? -6.224 1.656 9.590 1.00 92.56 71 SER A N 1
ATOM 556 C CA . SER A 1 71 ? -5.686 1.869 10.943 1.00 92.56 71 SER A CA 1
ATOM 557 C C . SER A 1 71 ? -4.162 1.739 10.994 1.00 92.56 71 SER A C 1
ATOM 559 O O . SER A 1 71 ? -3.504 2.442 11.760 1.00 92.56 71 SER A O 1
ATOM 561 N N . HIS A 1 72 ? -3.578 0.866 10.167 1.00 91.75 72 HIS A N 1
ATOM 562 C CA . HIS A 1 72 ? -2.126 0.796 10.011 1.00 91.75 72 HIS A CA 1
ATOM 563 C C . HIS A 1 72 ? -1.583 2.084 9.390 1.00 91.75 72 HIS A C 1
ATOM 565 O O . HIS A 1 72 ? -0.689 2.694 9.965 1.00 91.75 72 HIS A O 1
ATOM 571 N N . MET A 1 73 ? -2.161 2.557 8.283 1.00 91.69 73 MET A N 1
ATOM 572 C CA . MET A 1 73 ? -1.756 3.829 7.664 1.00 91.69 73 MET A CA 1
ATOM 573 C C . MET A 1 73 ? -1.831 5.002 8.650 1.00 91.69 73 MET A C 1
ATOM 575 O O . MET A 1 73 ? -0.863 5.744 8.788 1.00 91.69 73 MET A O 1
ATOM 579 N N . GLU A 1 74 ? -2.934 5.119 9.397 1.00 90.94 74 GLU A N 1
ATOM 580 C CA . GLU A 1 74 ? -3.134 6.158 10.416 1.00 90.94 74 GLU A CA 1
ATOM 581 C C . GLU A 1 74 ? -2.011 6.161 11.462 1.00 90.94 74 GLU A C 1
ATOM 583 O O . GLU A 1 74 ? -1.418 7.200 11.765 1.00 90.94 74 GLU A O 1
ATOM 588 N N . LYS A 1 75 ? -1.665 4.972 11.972 1.00 89.19 75 LYS A N 1
ATOM 589 C CA . LYS A 1 75 ? -0.615 4.800 12.981 1.00 89.19 75 LYS A CA 1
ATOM 590 C C . LYS A 1 75 ? 0.747 5.296 12.494 1.00 89.19 75 LYS A C 1
ATOM 592 O O . LYS A 1 75 ? 1.503 5.854 13.286 1.00 89.19 75 LYS A O 1
ATOM 597 N N . TYR A 1 76 ? 1.065 5.075 11.222 1.00 85.75 76 TYR A N 1
ATOM 598 C CA . TYR A 1 76 ? 2.367 5.409 10.645 1.00 85.75 76 TYR A CA 1
ATOM 599 C C . TYR A 1 76 ? 2.407 6.778 9.952 1.00 85.75 76 TYR A C 1
ATOM 601 O O . TYR A 1 76 ? 3.492 7.236 9.620 1.00 85.75 76 TYR A O 1
ATOM 609 N N . GLN A 1 77 ? 1.270 7.451 9.759 1.00 77.75 77 GLN A N 1
ATOM 610 C CA . GLN A 1 77 ? 1.237 8.801 9.188 1.00 77.75 77 GLN A CA 1
ATOM 611 C C . GLN A 1 77 ? 1.606 9.903 10.193 1.00 77.75 77 GLN A C 1
ATOM 613 O O . GLN A 1 77 ? 1.997 10.998 9.802 1.00 77.75 77 GLN A O 1
ATOM 618 N N . THR A 1 78 ? 1.473 9.639 11.491 1.00 60.09 78 THR A N 1
ATOM 619 C CA . THR A 1 78 ? 1.723 10.646 12.539 1.00 60.09 78 THR A CA 1
ATOM 620 C C . THR A 1 78 ? 3.185 10.680 13.024 1.00 60.09 78 THR A C 1
ATOM 622 O O . THR A 1 78 ? 3.471 11.353 14.014 1.00 60.09 78 THR A O 1
ATOM 625 N N . MET A 1 79 ? 4.095 9.940 12.375 1.00 51.19 79 MET A N 1
ATOM 626 C CA . MET A 1 79 ? 5.539 9.906 12.675 1.00 51.19 79 MET A CA 1
ATOM 627 C C . MET A 1 79 ? 6.330 10.721 11.659 1.00 51.19 79 MET A C 1
ATOM 629 O O . MET A 1 79 ? 7.253 11.436 12.108 1.00 51.19 79 MET A O 1
#

Organism: NCBI:txid1388762

pLDDT: mean 85.83, std 10.62, range [42.31, 94.75]

Sequence (79 aa):
MGMPSEPHHVRYVLSLARQCPFPDWLLLELPSGEWGAFWQAGLDGTWATAVWEGDFTACSLVHADRQVVLSHMEKYQTM